Protein AF-A0AA36EZM7-F1 (afdb_monomer_lite)

InterPro domains:
  IPR007588 Zinc finger, FLYWCH-type [PF04500] (4-69)

Structure (mmCIF, N/CA/C/O backbone):
data_AF-A0AA36EZM7-F1
#
_entry.id   AF-A0AA36EZM7-F1
#
loop_
_atom_site.group_PDB
_atom_site.id
_atom_site.type_symbol
_atom_site.label_atom_id
_atom_site.label_alt_id
_atom_site.label_comp_id
_atom_site.label_asym_id
_atom_site.label_entity_id
_atom_site.label_seq_id
_atom_site.pdbx_PDB_ins_code
_atom_site.Cartn_x
_atom_site.Cartn_y
_atom_site.Cartn_z
_atom_site.occupancy
_atom_site.B_iso_or_equiv
_atom_site.auth_seq_id
_atom_site.auth_comp_id
_atom_site.auth_asym_id
_atom_site.auth_atom_id
_atom_site.pdbx_PDB_model_num
ATOM 1 N N . MET A 1 1 ? -1.690 9.062 -11.055 1.00 81.94 1 MET A N 1
ATOM 2 C CA . MET A 1 1 ? -0.283 8.974 -10.604 1.00 81.94 1 MET A CA 1
ATOM 3 C C . MET A 1 1 ? -0.127 7.995 -9.455 1.00 81.94 1 MET A C 1
ATOM 5 O O . MET A 1 1 ? -1.006 7.923 -8.596 1.00 81.94 1 MET A O 1
ATOM 9 N N . ALA A 1 2 ? 0.979 7.243 -9.455 1.00 89.56 2 ALA A N 1
ATOM 10 C CA . ALA A 1 2 ? 1.347 6.345 -8.363 1.00 89.56 2 ALA A CA 1
ATOM 11 C C . ALA A 1 2 ? 1.712 7.136 -7.095 1.00 89.56 2 ALA A C 1
ATOM 13 O O . ALA A 1 2 ? 2.171 8.276 -7.170 1.00 89.56 2 ALA A O 1
ATOM 14 N N . THR A 1 3 ? 1.520 6.537 -5.921 1.00 92.56 3 THR A N 1
ATOM 15 C CA . THR A 1 3 ? 1.779 7.179 -4.626 1.00 92.56 3 THR A CA 1
ATOM 16 C C . THR A 1 3 ? 2.392 6.207 -3.627 1.00 92.56 3 THR A C 1
ATOM 18 O O . THR A 1 3 ? 2.174 4.995 -3.681 1.00 92.56 3 THR A O 1
ATOM 21 N N . PHE A 1 4 ? 3.177 6.733 -2.685 1.00 91.25 4 PHE A N 1
ATOM 22 C CA . PHE A 1 4 ? 3.602 5.946 -1.534 1.00 91.25 4 PHE A CA 1
ATOM 23 C C . PHE A 1 4 ? 2.505 5.929 -0.479 1.00 91.25 4 PHE A C 1
ATOM 25 O O . PHE A 1 4 ? 1.933 6.962 -0.140 1.00 91.25 4 PHE A O 1
ATOM 32 N N . ILE A 1 5 ? 2.250 4.745 0.068 1.00 88.38 5 ILE A N 1
ATOM 33 C CA . ILE A 1 5 ? 1.395 4.559 1.240 1.00 88.38 5 ILE A CA 1
ATOM 34 C C . ILE A 1 5 ? 2.169 3.774 2.297 1.00 88.38 5 ILE A C 1
ATOM 36 O O . ILE A 1 5 ? 3.191 3.140 2.017 1.00 88.38 5 ILE A O 1
ATOM 40 N N . THR A 1 6 ? 1.683 3.793 3.527 1.00 84.94 6 THR A N 1
ATOM 41 C CA . THR A 1 6 ? 2.219 2.982 4.619 1.00 84.94 6 THR A CA 1
ATOM 42 C C . THR A 1 6 ? 1.288 1.814 4.907 1.00 84.94 6 THR A C 1
ATOM 44 O O . THR A 1 6 ? 0.076 1.879 4.722 1.00 84.94 6 THR A O 1
ATOM 47 N N . SER A 1 7 ? 1.864 0.697 5.331 1.00 82.00 7 SER A N 1
ATOM 48 C CA . SER A 1 7 ? 1.099 -0.380 5.961 1.00 82.00 7 SER A CA 1
ATOM 49 C C . SER A 1 7 ? 0.948 -0.129 7.460 1.00 82.00 7 SER A C 1
ATOM 51 O O . SER A 1 7 ? 1.736 0.614 8.040 1.00 82.00 7 SER A O 1
ATOM 53 N N . GLU A 1 8 ? 0.055 -0.880 8.105 1.00 72.19 8 GLU A N 1
ATOM 54 C CA . GLU A 1 8 ? -0.138 -0.911 9.567 1.00 72.19 8 GLU A CA 1
ATOM 55 C C . GLU A 1 8 ? 1.157 -0.985 10.386 1.00 72.19 8 GLU A C 1
ATOM 57 O O . GLU A 1 8 ? 1.294 -0.398 11.462 1.00 72.19 8 GLU A O 1
ATOM 62 N N . LYS A 1 9 ? 2.135 -1.724 9.848 1.00 76.31 9 LYS A N 1
ATOM 63 C CA . LYS A 1 9 ? 3.455 -1.957 10.444 1.00 76.31 9 LYS A CA 1
ATOM 64 C C . LYS A 1 9 ? 4.483 -0.886 10.062 1.00 76.31 9 LYS A C 1
ATOM 66 O O . LYS A 1 9 ? 5.677 -1.158 10.117 1.00 76.31 9 LYS A O 1
ATOM 71 N N . ASN A 1 10 ? 4.042 0.280 9.593 1.00 78.94 10 ASN A N 1
ATOM 72 C CA . ASN A 1 10 ? 4.877 1.382 9.104 1.00 78.94 10 ASN A CA 1
ATOM 73 C C . ASN A 1 10 ? 5.818 1.016 7.938 1.00 78.94 10 ASN A C 1
ATOM 75 O O . ASN A 1 10 ? 6.749 1.756 7.632 1.00 78.94 10 ASN A O 1
ATOM 79 N N . LYS A 1 11 ? 5.590 -0.107 7.240 1.00 86.38 11 LYS A N 1
ATOM 80 C CA . LYS A 1 11 ? 6.370 -0.426 6.034 1.00 86.38 11 LYS A CA 1
ATOM 81 C C . LYS A 1 11 ? 5.864 0.399 4.857 1.00 86.38 11 LYS A C 1
ATOM 83 O O . LYS A 1 11 ? 4.653 0.411 4.625 1.00 86.38 11 LYS A O 1
ATOM 88 N N . ARG A 1 12 ? 6.785 1.007 4.102 1.00 89.69 12 ARG A N 1
ATOM 89 C CA . ARG A 1 12 ? 6.496 1.710 2.843 1.00 89.69 12 ARG A CA 1
ATOM 90 C C . ARG A 1 12 ? 5.969 0.738 1.786 1.00 89.69 12 ARG A C 1
ATOM 92 O O . ARG A 1 12 ? 6.527 -0.344 1.594 1.00 89.69 12 ARG A O 1
ATOM 99 N N . LYS A 1 13 ? 4.920 1.155 1.091 1.00 92.06 13 LYS A N 1
ATOM 100 C CA . LYS A 1 13 ? 4.254 0.454 -0.008 1.00 92.06 13 LYS A CA 1
ATOM 101 C C . LYS A 1 13 ? 4.093 1.410 -1.184 1.00 92.06 13 LYS A C 1
ATOM 103 O O . LYS A 1 13 ? 4.106 2.627 -0.996 1.00 92.06 13 LYS A O 1
ATOM 108 N N . LEU A 1 14 ? 3.921 0.852 -2.373 1.00 93.00 14 LEU A N 1
ATOM 109 C CA . LEU A 1 14 ? 3.586 1.606 -3.576 1.00 93.00 14 LEU A CA 1
ATOM 110 C C . LEU A 1 14 ? 2.131 1.316 -3.947 1.00 93.00 14 LEU A C 1
ATOM 112 O O . LEU A 1 14 ? 1.727 0.157 -3.955 1.00 93.00 14 LEU A O 1
ATOM 116 N N . CYS A 1 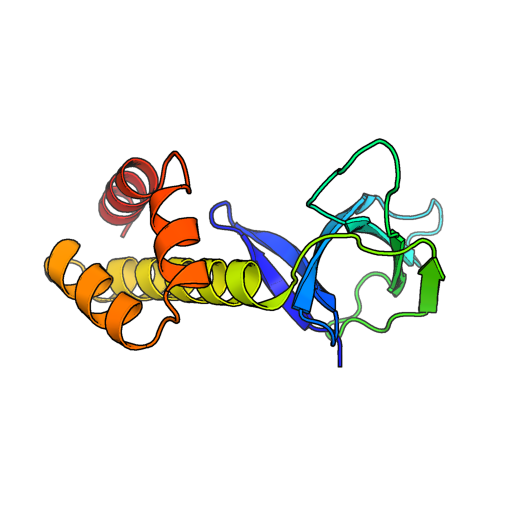15 ? 1.361 2.357 -4.233 1.00 91.56 15 CYS A N 1
ATOM 117 C CA . CYS A 1 15 ? 0.027 2.279 -4.811 1.00 91.56 15 CYS A CA 1
ATOM 118 C C . CYS A 1 15 ? 0.105 2.807 -6.242 1.00 91.56 15 CYS A C 1
ATOM 120 O O . CYS A 1 15 ? 0.593 3.919 -6.442 1.00 91.56 15 CYS A O 1
ATOM 122 N N . ASP A 1 16 ? -0.352 2.040 -7.226 1.00 90.12 16 ASP A N 1
ATOM 123 C CA . ASP A 1 16 ? -0.451 2.535 -8.602 1.00 90.12 16 ASP A CA 1
ATOM 124 C C . ASP A 1 16 ? -1.733 3.366 -8.820 1.00 90.12 16 ASP A C 1
ATOM 126 O O . ASP A 1 16 ? -2.490 3.662 -7.885 1.00 90.12 16 ASP A O 1
ATOM 130 N N . GLU A 1 17 ? -1.950 3.795 -10.062 1.00 85.56 17 GLU A N 1
ATOM 131 C CA . GLU A 1 17 ? -3.114 4.599 -10.448 1.00 85.56 17 GLU A CA 1
ATOM 132 C C . GLU A 1 17 ? -4.420 3.810 -10.343 1.00 85.56 17 GLU A C 1
ATOM 134 O O . GLU A 1 17 ? -5.428 4.349 -9.879 1.00 85.56 17 GLU A O 1
ATOM 139 N N . GLU A 1 18 ? -4.356 2.523 -10.682 1.00 84.88 18 GLU A N 1
ATOM 140 C CA . GLU A 1 18 ? -5.461 1.568 -10.637 1.00 84.88 18 GLU A CA 1
ATOM 141 C C . GLU A 1 18 ? -5.799 1.104 -9.216 1.00 84.88 18 GLU A C 1
ATOM 143 O O . GLU A 1 18 ? -6.766 0.377 -9.038 1.00 84.88 18 GLU A O 1
ATOM 148 N N . LYS A 1 19 ? -5.073 1.574 -8.192 1.00 86.62 19 LYS A N 1
ATOM 149 C CA . LYS A 1 19 ? -5.232 1.218 -6.768 1.00 86.62 19 LYS A CA 1
ATOM 150 C C . LYS A 1 19 ? -4.717 -0.174 -6.402 1.00 86.62 19 LYS A C 1
ATOM 152 O O . LYS A 1 19 ? -5.136 -0.740 -5.398 1.00 86.62 19 LYS A O 1
ATOM 157 N N . HIS A 1 20 ? -3.775 -0.740 -7.142 1.00 87.94 20 HIS A N 1
ATOM 158 C CA . HIS A 1 20 ? -3.082 -1.946 -6.708 1.00 87.94 20 HIS A CA 1
ATOM 159 C C . HIS A 1 20 ? -1.934 -1.598 -5.765 1.00 87.94 20 HIS A C 1
ATOM 161 O O . HIS A 1 20 ? -1.217 -0.611 -5.951 1.00 87.94 20 HIS A O 1
ATOM 167 N N . ILE A 1 21 ? -1.748 -2.434 -4.742 1.00 89.75 21 ILE A N 1
ATOM 168 C CA . ILE A 1 21 ? -0.703 -2.245 -3.738 1.00 89.75 21 ILE A CA 1
ATOM 169 C C . ILE A 1 21 ? 0.453 -3.199 -4.002 1.00 89.75 21 ILE A C 1
ATOM 171 O O . ILE A 1 21 ? 0.270 -4.405 -4.176 1.00 89.75 21 ILE A O 1
ATOM 175 N N . TYR A 1 22 ? 1.662 -2.653 -3.944 1.00 91.50 22 TYR A N 1
ATOM 176 C CA . TYR A 1 22 ? 2.896 -3.389 -4.120 1.00 91.50 22 TYR A CA 1
ATOM 177 C C . TYR A 1 22 ? 3.770 -3.340 -2.863 1.00 91.50 22 TYR A C 1
ATOM 179 O O . TYR A 1 22 ? 3.862 -2.319 -2.169 1.00 91.50 22 TYR A O 1
ATOM 187 N N . GLU A 1 23 ? 4.464 -4.445 -2.590 1.00 92.12 23 GLU A N 1
ATOM 188 C CA . GLU A 1 23 ? 5.525 -4.513 -1.584 1.00 92.12 23 GLU A CA 1
ATOM 189 C C . GLU A 1 23 ? 6.908 -4.324 -2.211 1.00 92.12 23 GLU A C 1
ATOM 191 O O . GLU A 1 23 ? 7.134 -4.637 -3.382 1.00 92.12 23 GLU A O 1
ATOM 196 N N . ASN A 1 24 ? 7.838 -3.798 -1.415 1.00 93.44 24 ASN A N 1
ATOM 197 C CA . ASN A 1 24 ? 9.228 -3.626 -1.814 1.00 93.44 24 ASN A CA 1
ATOM 198 C C . ASN A 1 24 ? 9.913 -4.999 -1.930 1.00 93.44 24 ASN A C 1
ATOM 200 O O . ASN A 1 24 ? 9.958 -5.756 -0.963 1.00 93.44 24 ASN A O 1
ATOM 204 N N . ASN A 1 25 ? 10.473 -5.273 -3.105 1.00 93.25 25 ASN A N 1
ATOM 205 C CA . ASN A 1 25 ? 11.177 -6.500 -3.470 1.00 93.25 25 ASN A CA 1
ATOM 206 C C . ASN A 1 25 ? 12.690 -6.263 -3.677 1.00 93.25 25 ASN A C 1
ATOM 208 O O . ASN A 1 25 ? 13.357 -7.007 -4.394 1.00 93.25 25 ASN A O 1
ATOM 212 N N . GLY A 1 26 ? 13.233 -5.206 -3.077 1.00 94.06 26 GLY A N 1
ATOM 213 C CA . GLY A 1 26 ? 14.656 -4.890 -3.061 1.00 94.06 26 GLY A CA 1
ATOM 214 C C . GLY A 1 26 ? 15.048 -3.709 -3.944 1.00 94.06 26 GLY A C 1
ATOM 215 O O . GLY A 1 26 ? 14.228 -3.051 -4.586 1.00 94.06 26 GLY A O 1
ATOM 216 N N . VAL A 1 27 ? 16.348 -3.443 -3.960 1.00 95.56 27 VAL A N 1
ATOM 217 C CA . VAL A 1 27 ? 16.990 -2.379 -4.741 1.00 95.56 27 VAL A CA 1
ATOM 218 C C . VAL A 1 27 ? 17.975 -3.033 -5.704 1.00 95.56 27 VAL A C 1
ATOM 220 O O . VAL A 1 27 ? 18.521 -4.090 -5.391 1.00 95.56 27 VAL A O 1
ATOM 223 N N . ASN A 1 28 ? 18.207 -2.443 -6.875 1.00 95.56 28 ASN A N 1
ATOM 224 C CA . ASN A 1 28 ? 19.267 -2.936 -7.757 1.00 95.56 28 ASN A CA 1
ATOM 225 C C . ASN A 1 28 ? 20.655 -2.690 -7.151 1.00 95.56 28 ASN A C 1
AT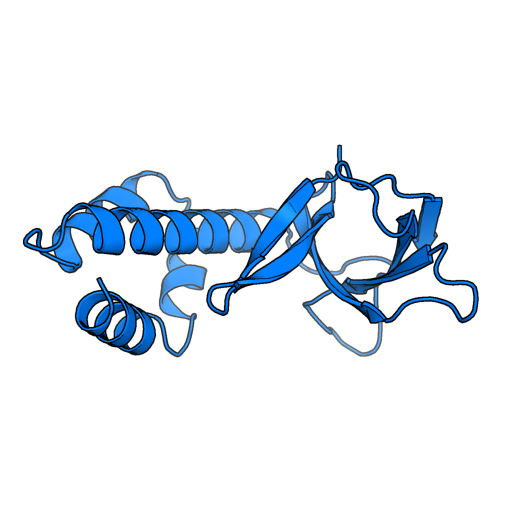OM 227 O O . ASN A 1 28 ? 20.828 -1.826 -6.290 1.00 95.56 28 ASN A O 1
ATOM 231 N N . SER A 1 29 ? 21.661 -3.406 -7.658 1.00 95.19 29 SER A N 1
ATOM 232 C CA . SER A 1 29 ? 23.045 -3.317 -7.175 1.00 95.19 29 SER A CA 1
ATOM 233 C C . SER A 1 29 ? 23.601 -1.890 -7.213 1.00 95.19 29 SER A C 1
ATOM 235 O O . SER A 1 29 ? 24.321 -1.488 -6.308 1.00 95.19 29 SER A O 1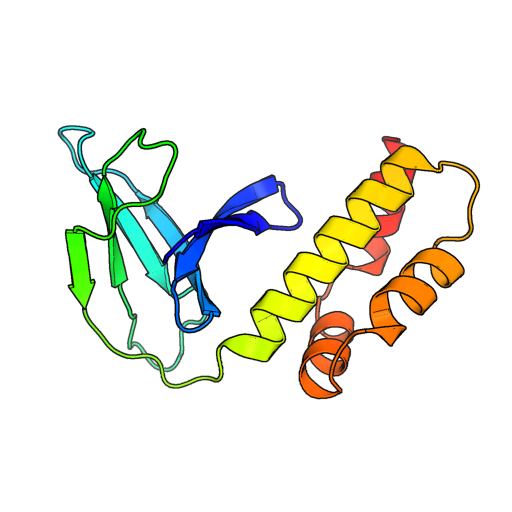
ATOM 237 N N . SER A 1 30 ? 23.217 -1.095 -8.217 1.00 94.62 30 SER A N 1
ATOM 238 C CA . SER A 1 30 ? 23.650 0.300 -8.357 1.00 94.62 30 SER A CA 1
ATOM 239 C C . SER A 1 30 ? 22.832 1.303 -7.533 1.00 94.62 30 SER A C 1
ATOM 241 O O . SER A 1 30 ? 23.067 2.498 -7.654 1.00 94.62 30 SER A O 1
ATOM 243 N N . LYS A 1 31 ? 21.850 0.859 -6.734 1.00 93.38 31 LYS A N 1
ATOM 244 C CA . LYS A 1 31 ? 20.971 1.715 -5.912 1.00 93.38 31 LYS A CA 1
ATOM 245 C C . LYS A 1 31 ? 20.279 2.847 -6.682 1.00 93.38 31 LYS A C 1
ATOM 247 O O . LYS A 1 31 ? 20.074 3.932 -6.158 1.00 93.38 31 LYS A O 1
ATOM 252 N N . THR A 1 32 ? 19.889 2.594 -7.926 1.00 95.06 32 THR A N 1
ATOM 253 C CA . THR A 1 32 ? 19.153 3.553 -8.768 1.00 95.06 32 THR A CA 1
ATOM 254 C C . THR A 1 32 ? 17.693 3.170 -8.974 1.00 95.06 32 THR A C 1
ATOM 256 O O . THR A 1 32 ? 16.879 4.016 -9.334 1.00 95.06 32 THR A O 1
ATOM 259 N N . LYS A 1 33 ? 17.331 1.904 -8.737 1.00 95.75 33 LYS A N 1
ATOM 260 C CA . LYS A 1 33 ? 15.993 1.364 -8.991 1.00 95.75 33 LYS A CA 1
ATOM 261 C C . LYS A 1 33 ? 15.490 0.597 -7.779 1.00 95.75 33 LYS A C 1
ATOM 263 O O . LYS A 1 33 ? 16.206 -0.250 -7.244 1.00 95.75 33 LYS A O 1
ATOM 268 N N . LEU A 1 34 ? 14.245 0.849 -7.391 1.00 96.31 34 LEU A N 1
ATOM 269 C CA . LEU A 1 34 ? 13.515 0.025 -6.434 1.00 96.31 34 LEU A CA 1
ATOM 270 C C . LEU A 1 34 ? 12.607 -0.951 -7.184 1.00 96.31 34 LEU A C 1
ATOM 272 O O . LEU A 1 34 ? 11.933 -0.565 -8.140 1.00 96.31 34 LEU A O 1
ATOM 276 N N . TYR A 1 35 ? 12.577 -2.202 -6.743 1.00 95.62 35 TYR A N 1
ATOM 277 C CA . TYR A 1 35 ? 11.707 -3.231 -7.294 1.00 95.62 35 TYR A CA 1
ATOM 278 C C . TYR A 1 35 ? 10.495 -3.418 -6.405 1.00 95.62 35 TYR A C 1
ATOM 280 O O . TYR A 1 35 ? 10.598 -3.441 -5.181 1.00 95.62 35 TYR A O 1
ATOM 288 N N . TRP A 1 36 ? 9.356 -3.624 -7.044 1.00 94.81 36 TRP A N 1
ATOM 289 C CA . TRP A 1 36 ? 8.085 -3.825 -6.383 1.00 94.81 36 TRP A CA 1
ATOM 290 C C . TRP A 1 36 ? 7.379 -5.035 -6.979 1.00 94.81 36 TRP A C 1
ATOM 292 O O . TRP A 1 36 ? 7.464 -5.287 -8.184 1.00 94.81 36 TRP A O 1
ATOM 302 N N . HIS A 1 37 ? 6.662 -5.776 -6.146 1.00 92.06 37 HIS A N 1
ATOM 303 C CA . HIS A 1 37 ? 5.763 -6.840 -6.589 1.00 92.06 37 HIS A CA 1
ATOM 304 C C . HIS A 1 37 ? 4.375 -6.646 -5.987 1.00 92.06 37 HIS A C 1
ATOM 306 O O . HIS A 1 37 ? 4.256 -6.077 -4.905 1.00 92.06 37 HIS A O 1
ATOM 312 N N . CYS A 1 38 ? 3.328 -7.063 -6.696 1.00 90.06 38 CYS A N 1
ATOM 313 C CA . CYS A 1 38 ? 1.976 -6.981 -6.156 1.00 90.06 38 CYS A CA 1
ATOM 314 C C . CYS A 1 38 ? 1.914 -7.728 -4.817 1.00 90.06 38 CYS A C 1
ATOM 316 O O . CYS A 1 38 ? 2.412 -8.850 -4.702 1.00 90.06 38 CYS A O 1
ATOM 318 N N . GLU A 1 39 ? 1.326 -7.088 -3.809 1.00 85.69 39 GLU A N 1
ATOM 319 C CA . GLU A 1 39 ? 1.171 -7.651 -2.465 1.00 85.69 39 GLU A CA 1
ATOM 320 C C . GLU A 1 39 ? 0.247 -8.870 -2.464 1.00 85.69 39 GLU A C 1
ATOM 322 O O . GLU A 1 39 ? 0.418 -9.796 -1.670 1.00 85.69 39 GLU A O 1
ATOM 327 N N . ARG A 1 40 ? -0.712 -8.901 -3.391 1.00 78.81 40 ARG A N 1
ATOM 328 C CA . ARG A 1 40 ? -1.569 -10.058 -3.604 1.00 78.81 40 ARG A CA 1
ATOM 329 C C . ARG A 1 40 ? -0.921 -11.003 -4.604 1.00 78.81 40 ARG A C 1
ATOM 331 O O . ARG A 1 40 ? -0.866 -10.765 -5.807 1.00 78.81 40 ARG A O 1
ATOM 338 N N . PHE A 1 41 ? -0.442 -12.122 -4.077 1.00 66.81 41 PHE A N 1
ATOM 339 C CA . PHE A 1 41 ? 0.001 -13.247 -4.880 1.00 66.81 41 PHE A CA 1
ATOM 340 C C . PHE A 1 41 ? -1.194 -14.141 -5.210 1.00 66.81 41 PHE A C 1
ATOM 342 O O . PHE A 1 41 ? -1.717 -14.820 -4.329 1.00 66.81 41 PHE A O 1
ATOM 349 N N . TYR A 1 42 ? -1.600 -14.185 -6.478 1.00 60.19 42 TYR A N 1
ATOM 350 C CA . TYR A 1 42 ? -2.599 -15.146 -6.936 1.00 60.19 42 TYR A CA 1
ATOM 351 C C . TYR A 1 42 ? -2.018 -16.029 -8.042 1.00 60.19 42 TYR A C 1
ATOM 353 O O . TYR A 1 42 ? -1.634 -15.553 -9.111 1.00 60.19 42 TYR A O 1
ATOM 361 N N . LYS A 1 43 ? -1.944 -17.339 -7.773 1.00 59.88 43 LYS A N 1
ATOM 362 C CA . LYS A 1 43 ? -1.572 -18.392 -8.740 1.00 59.88 43 LYS A CA 1
ATOM 363 C C . LYS A 1 43 ? -0.281 -18.120 -9.537 1.00 59.88 43 LYS A C 1
ATOM 365 O O . LYS A 1 43 ? -0.246 -18.297 -10.751 1.00 59.88 43 LYS A O 1
ATOM 370 N N . GLY A 1 44 ? 0.794 -17.671 -8.884 1.00 63.28 44 GLY A N 1
ATOM 371 C CA . GLY A 1 44 ? 2.111 -17.571 -9.537 1.00 63.28 44 GLY A CA 1
ATOM 372 C C . GLY A 1 44 ? 2.335 -16.338 -10.414 1.00 63.28 44 GLY A C 1
ATOM 373 O O . GLY A 1 44 ? 3.480 -16.055 -10.765 1.00 63.28 44 GLY A O 1
ATOM 374 N N . ARG A 1 45 ? 1.294 -15.562 -10.732 1.00 65.94 45 ARG A N 1
ATOM 375 C CA . ARG A 1 45 ? 1.422 -14.351 -11.551 1.00 65.94 45 ARG A CA 1
ATOM 376 C C . ARG A 1 45 ? 1.641 -13.148 -10.641 1.00 65.94 45 ARG A C 1
ATOM 378 O O . ARG A 1 45 ? 0.869 -12.898 -9.723 1.00 65.94 45 ARG A O 1
ATOM 385 N N . ARG A 1 46 ? 2.750 -12.437 -10.858 1.00 74.50 46 ARG A N 1
ATOM 386 C CA . ARG A 1 46 ? 3.127 -11.250 -10.083 1.00 74.50 46 ARG A CA 1
ATOM 387 C C . ARG A 1 46 ? 3.209 -10.077 -11.035 1.00 74.50 46 ARG A C 1
ATOM 389 O O . ARG A 1 46 ? 4.157 -10.022 -11.818 1.00 74.50 46 ARG A O 1
ATOM 396 N N . ALA A 1 47 ? 2.267 -9.145 -10.937 1.00 89.12 47 ALA A N 1
ATOM 397 C CA . ALA A 1 47 ? 2.514 -7.813 -11.456 1.00 89.12 47 ALA A CA 1
ATOM 398 C C . ALA A 1 47 ? 3.731 -7.232 -10.719 1.00 89.12 47 ALA A C 1
ATOM 400 O O . ALA A 1 47 ? 3.860 -7.370 -9.496 1.00 89.12 47 ALA A O 1
ATOM 401 N N . ARG A 1 48 ? 4.667 -6.648 -11.461 1.00 92.81 48 ARG A N 1
ATOM 402 C CA . ARG A 1 48 ? 5.894 -6.060 -10.922 1.00 92.81 48 ARG A CA 1
ATOM 403 C C . ARG A 1 48 ? 6.073 -4.673 -11.489 1.00 92.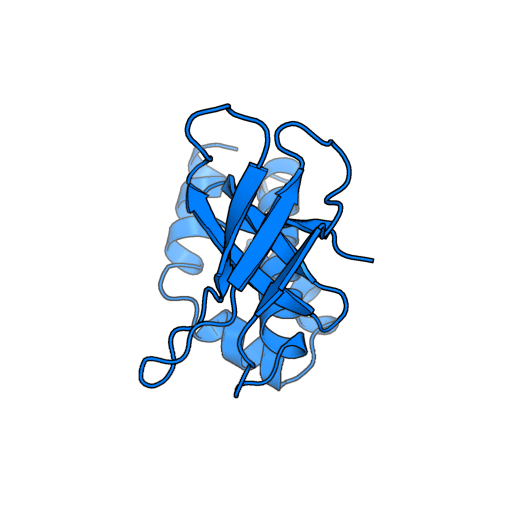81 48 ARG A C 1
ATOM 405 O O . ARG A 1 48 ? 5.877 -4.456 -12.679 1.00 92.81 48 ARG A O 1
ATOM 412 N N . ILE A 1 49 ? 6.530 -3.775 -10.634 1.00 94.69 49 ILE A N 1
ATOM 413 C CA . ILE A 1 49 ? 6.840 -2.400 -10.996 1.00 94.69 49 ILE A CA 1
ATOM 414 C C . ILE A 1 49 ? 8.281 -2.097 -10.596 1.00 94.69 49 ILE A C 1
ATOM 416 O O . ILE A 1 49 ? 8.823 -2.684 -9.655 1.00 94.69 49 ILE A O 1
ATOM 420 N N . ARG A 1 50 ? 8.922 -1.182 -11.320 1.00 95.81 50 ARG A N 1
ATOM 421 C CA . ARG A 1 50 ? 10.183 -0.566 -10.908 1.00 95.81 50 ARG A CA 1
ATOM 422 C C . ARG A 1 50 ? 9.992 0.935 -10.810 1.00 95.81 50 ARG A C 1
ATOM 424 O O . ARG A 1 50 ? 9.373 1.530 -11.689 1.00 95.81 50 ARG A O 1
ATOM 431 N N . THR A 1 51 ? 10.562 1.526 -9.770 1.00 96.50 51 THR A N 1
ATOM 432 C CA . THR A 1 51 ? 10.609 2.981 -9.606 1.00 96.50 51 THR A CA 1
ATOM 433 C C . THR A 1 51 ? 12.038 3.464 -9.435 1.00 96.50 51 THR A C 1
ATOM 435 O O . THR A 1 51 ? 12.935 2.670 -9.140 1.00 96.50 51 THR A O 1
ATOM 438 N N . ILE A 1 52 ? 12.247 4.770 -9.569 1.00 95.12 52 ILE A N 1
ATOM 439 C CA . ILE A 1 52 ? 13.519 5.408 -9.214 1.00 95.12 52 ILE A CA 1
ATOM 440 C C . ILE A 1 52 ? 13.761 5.277 -7.700 1.00 95.12 52 ILE A C 1
ATOM 442 O O . ILE A 1 52 ? 12.843 5.427 -6.886 1.00 95.12 52 ILE A O 1
ATOM 446 N N . PHE A 1 53 ? 14.991 4.929 -7.314 1.00 90.88 53 PHE A N 1
ATOM 447 C CA . PHE A 1 53 ? 15.408 4.861 -5.911 1.00 90.88 53 PHE A CA 1
ATOM 448 C C . PHE A 1 53 ? 15.544 6.266 -5.310 1.00 90.88 53 PHE A C 1
ATOM 450 O O . PHE A 1 53 ? 15.959 7.190 -5.995 1.00 90.88 53 PHE A O 1
ATOM 457 N N . ASN A 1 54 ? 15.211 6.426 -4.025 1.00 86.50 54 ASN A N 1
ATOM 458 C CA . ASN A 1 54 ? 15.258 7.705 -3.298 1.00 86.50 54 ASN A CA 1
ATOM 459 C C . ASN A 1 54 ? 14.438 8.868 -3.888 1.00 86.50 54 ASN A C 1
ATOM 461 O O . ASN A 1 54 ? 14.574 9.994 -3.419 1.00 86.50 54 ASN A O 1
ATOM 465 N N . SER A 1 55 ? 13.536 8.614 -4.837 1.00 88.62 55 SER A N 1
ATOM 466 C CA . SER A 1 55 ? 12.567 9.630 -5.247 1.00 88.62 55 SER A CA 1
ATOM 467 C C . SER A 1 55 ? 11.499 9.828 -4.166 1.00 88.62 55 SER A C 1
ATOM 469 O O . SER A 1 55 ? 10.992 8.850 -3.606 1.00 88.62 55 SER A O 1
ATOM 471 N N . SER A 1 56 ? 11.145 11.083 -3.880 1.00 87.75 56 SER A N 1
ATOM 472 C CA . SER A 1 56 ? 10.035 11.441 -2.984 1.00 87.75 56 SER A CA 1
ATOM 473 C C . SER A 1 56 ? 8.676 11.126 -3.613 1.00 87.75 56 SER A C 1
ATOM 475 O O . SER A 1 56 ? 7.755 10.695 -2.919 1.00 87.75 56 SER A O 1
ATOM 477 N N . ILE A 1 57 ? 8.577 11.272 -4.935 1.00 89.94 57 ILE A N 1
ATOM 478 C CA . ILE A 1 57 ? 7.404 10.930 -5.737 1.00 89.94 57 ILE A CA 1
ATOM 479 C C . ILE A 1 57 ? 7.732 9.662 -6.531 1.00 89.94 57 ILE A C 1
ATOM 481 O O . ILE A 1 57 ? 8.737 9.634 -7.246 1.00 89.94 57 ILE A O 1
ATOM 485 N N . PRO A 1 58 ? 6.942 8.584 -6.420 1.00 92.12 58 PRO A N 1
ATOM 486 C CA . PRO A 1 58 ? 7.240 7.365 -7.152 1.00 92.12 58 PRO A CA 1
ATO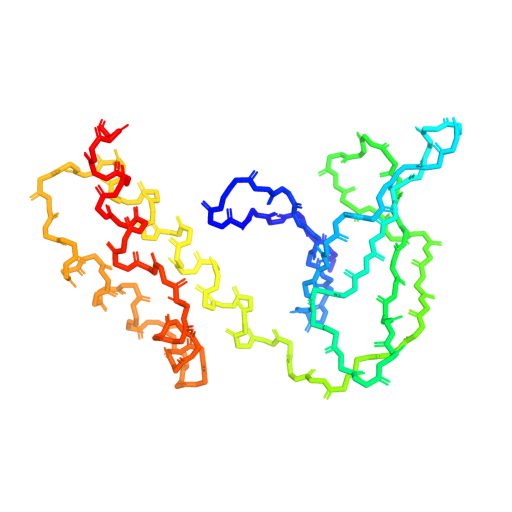M 487 C C . PRO A 1 58 ? 7.033 7.571 -8.653 1.00 92.12 58 PRO A C 1
ATOM 489 O O . PRO A 1 58 ? 5.906 7.659 -9.133 1.00 92.12 58 PRO A O 1
ATOM 492 N N . GLU A 1 59 ? 8.133 7.573 -9.396 1.00 93.88 59 GLU A N 1
ATOM 493 C CA . GLU A 1 59 ? 8.112 7.526 -10.853 1.00 93.88 59 GLU A CA 1
ATOM 494 C C . GLU A 1 59 ? 8.218 6.073 -11.317 1.00 93.88 59 GLU A C 1
ATOM 496 O O . GLU A 1 59 ? 9.199 5.386 -11.015 1.00 93.88 59 GLU A O 1
ATOM 501 N N . VAL A 1 60 ? 7.190 5.588 -12.017 1.00 93.00 60 VAL A N 1
ATOM 502 C CA . VAL A 1 60 ? 7.142 4.225 -12.556 1.00 93.00 60 VAL A CA 1
ATOM 503 C C . VAL A 1 60 ? 7.905 4.180 -13.875 1.00 93.00 60 VAL A C 1
ATOM 505 O O . VAL A 1 60 ? 7.439 4.683 -14.887 1.00 93.00 60 VAL A O 1
ATOM 508 N N . ILE A 1 61 ? 9.067 3.525 -13.865 1.00 95.31 61 ILE A N 1
ATOM 509 C CA . ILE A 1 61 ? 9.947 3.405 -15.043 1.00 95.31 61 ILE A CA 1
ATOM 510 C C . ILE A 1 61 ? 9.779 2.072 -15.780 1.00 95.31 61 ILE A C 1
ATOM 512 O O . ILE A 1 61 ? 10.355 1.858 -16.843 1.00 95.31 61 ILE A O 1
ATOM 516 N N . PHE A 1 62 ? 9.070 1.118 -15.174 1.00 94.38 62 PHE A N 1
ATOM 517 C CA . PHE A 1 62 ? 8.807 -0.191 -15.762 1.00 94.38 62 PHE A CA 1
ATOM 518 C C . PHE A 1 62 ? 7.630 -0.861 -15.058 1.00 94.38 62 PHE A C 1
ATOM 520 O O . PHE A 1 62 ? 7.577 -0.867 -13.826 1.00 94.38 62 PHE A O 1
ATOM 527 N N . SER A 1 63 ? 6.760 -1.502 -15.833 1.00 92.69 63 SER A N 1
ATOM 528 C CA . SER A 1 63 ? 5.674 -2.352 -15.343 1.00 92.69 63 SER A CA 1
ATOM 529 C C . SER A 1 63 ? 5.622 -3.647 -16.155 1.00 92.69 63 SER A C 1
ATOM 531 O O . SER A 1 63 ? 5.914 -3.653 -17.349 1.00 92.69 63 SER A O 1
ATOM 533 N N . THR A 1 64 ? 5.306 -4.765 -15.508 1.00 91.62 64 THR A N 1
ATOM 534 C CA . THR A 1 64 ? 5.134 -6.068 -16.165 1.00 91.62 64 THR A CA 1
ATOM 535 C C . THR A 1 64 ? 4.162 -6.950 -15.389 1.00 91.62 64 THR A C 1
ATOM 537 O O . THR A 1 64 ? 4.014 -6.796 -14.177 1.00 91.62 64 THR A O 1
ATOM 540 N N . GLY A 1 65 ? 3.551 -7.922 -16.068 1.00 86.81 65 GLY A N 1
ATOM 541 C CA . GLY A 1 65 ? 2.491 -8.762 -15.515 1.00 86.81 65 GLY A CA 1
ATOM 542 C C . GLY A 1 65 ? 1.141 -8.043 -15.475 1.00 86.81 65 GLY A C 1
ATOM 543 O O . GLY A 1 65 ? 1.019 -6.905 -15.911 1.00 86.81 65 GLY A O 1
ATOM 544 N N . TYR A 1 66 ? 0.126 -8.733 -14.967 1.00 83.38 66 TYR A N 1
ATOM 545 C CA . TYR A 1 66 ? -1.242 -8.226 -14.840 1.00 83.38 66 TYR A CA 1
ATOM 546 C C . TYR A 1 66 ? -1.840 -8.673 -13.512 1.00 83.38 66 TYR A C 1
ATOM 548 O O . TYR A 1 66 ? -1.438 -9.695 -12.942 1.00 83.38 66 TYR A O 1
ATOM 556 N N . HIS A 1 67 ? -2.805 -7.892 -13.041 1.00 82.56 67 HIS A N 1
ATOM 557 C CA . HIS A 1 67 ? -3.593 -8.194 -11.857 1.00 82.56 67 HIS A CA 1
ATOM 558 C C . HIS A 1 67 ? -4.815 -9.025 -12.236 1.00 82.56 67 HIS A C 1
ATOM 560 O O . HIS A 1 67 ? -5.334 -8.941 -13.344 1.00 82.56 67 HIS A O 1
ATOM 566 N N . ASN A 1 68 ? -5.263 -9.862 -11.311 1.00 77.25 68 ASN A N 1
ATOM 567 C CA . ASN A 1 68 ? -6.466 -10.687 -11.449 1.00 77.25 68 ASN A CA 1
ATOM 568 C C . ASN A 1 68 ? -7.354 -10.584 -10.203 1.00 77.25 68 ASN A C 1
ATOM 570 O O . ASN A 1 68 ? -8.080 -11.516 -9.864 1.00 77.25 68 ASN A O 1
ATOM 574 N N . HIS A 1 69 ? -7.250 -9.461 -9.499 1.00 75.44 69 HIS A N 1
ATOM 575 C CA . HIS A 1 69 ? -8.040 -9.138 -8.324 1.00 75.44 69 HIS A CA 1
ATOM 576 C C . HIS A 1 69 ? -8.454 -7.669 -8.388 1.00 75.44 69 HIS A C 1
ATOM 578 O O . HIS A 1 69 ? -7.758 -6.859 -8.998 1.00 75.44 69 HIS A O 1
ATOM 584 N N . SER A 1 70 ? -9.560 -7.324 -7.726 1.00 73.12 70 SER A N 1
ATOM 585 C CA . SER A 1 70 ? -9.974 -5.932 -7.554 1.00 73.12 70 SER A CA 1
ATOM 586 C C . SER A 1 70 ? -8.928 -5.152 -6.746 1.00 73.12 70 SER A C 1
ATOM 588 O O . SER A 1 70 ? -8.220 -5.696 -5.884 1.00 73.12 70 SER A O 1
ATOM 590 N N . ALA A 1 71 ? -8.799 -3.871 -7.074 1.00 71.25 71 ALA A N 1
ATOM 591 C CA . ALA A 1 71 ? -7.764 -2.981 -6.563 1.00 71.25 71 ALA A CA 1
ATOM 592 C C . ALA A 1 71 ? -8.292 -2.032 -5.467 1.00 71.25 71 ALA A C 1
ATOM 594 O O . ALA A 1 71 ? -7.677 -1.849 -4.414 1.00 71.25 71 ALA A O 1
ATOM 595 N N . SER A 1 72 ? -9.482 -1.469 -5.691 1.00 67.19 72 SER A N 1
ATOM 596 C CA . SER A 1 72 ? -10.049 -0.340 -4.942 1.00 67.19 72 SER A CA 1
ATOM 597 C C . SER A 1 72 ? -10.321 -0.636 -3.466 1.00 67.19 72 SER A C 1
ATOM 599 O O . SER A 1 72 ? -9.893 0.128 -2.595 1.00 67.19 72 SER A O 1
ATOM 601 N N . ALA A 1 73 ? -10.981 -1.755 -3.168 1.00 67.25 73 ALA A N 1
ATOM 602 C CA . ALA A 1 73 ? -11.492 -2.033 -1.829 1.00 67.25 73 ALA A CA 1
ATOM 603 C C . ALA A 1 73 ? -10.369 -2.199 -0.781 1.00 67.25 73 ALA A C 1
ATOM 605 O O . ALA A 1 73 ? -10.481 -1.741 0.358 1.00 67.25 73 ALA A O 1
ATOM 606 N N . HIS A 1 74 ? -9.220 -2.758 -1.178 1.00 70.88 74 HIS A N 1
ATOM 607 C CA . HIS A 1 74 ? -8.070 -2.933 -0.285 1.00 70.88 74 HIS A CA 1
ATOM 608 C C . HIS A 1 74 ? -7.345 -1.637 0.055 1.00 70.88 74 HIS A C 1
ATOM 610 O O . HIS A 1 74 ? -6.896 -1.462 1.190 1.00 70.88 74 HIS A O 1
ATOM 616 N N . VAL A 1 75 ? -7.192 -0.741 -0.921 1.00 74.19 75 VAL A N 1
ATOM 617 C CA . VAL A 1 75 ? -6.541 0.552 -0.689 1.00 74.19 75 VAL A CA 1
ATOM 618 C C . VAL A 1 75 ? -7.377 1.400 0.249 1.00 74.19 75 VAL A C 1
ATOM 620 O O . VAL A 1 75 ? -6.821 1.986 1.179 1.00 74.19 75 VAL A O 1
ATOM 623 N N . ASN A 1 76 ? -8.692 1.431 0.032 1.00 76.38 76 ASN A N 1
ATOM 624 C CA . ASN A 1 76 ? -9.612 2.182 0.877 1.00 76.38 76 ASN A CA 1
ATOM 625 C C . ASN A 1 76 ? -9.584 1.648 2.312 1.00 76.38 76 ASN A C 1
ATOM 627 O O . ASN A 1 76 ? -9.289 2.418 3.223 1.00 76.38 76 ASN A O 1
ATOM 631 N N . ALA A 1 77 ? -9.719 0.330 2.503 1.00 76.94 77 ALA A N 1
ATOM 632 C CA . ALA A 1 77 ? -9.600 -0.296 3.821 1.00 76.94 77 ALA A CA 1
ATOM 633 C C . ALA A 1 77 ? -8.291 0.092 4.535 1.00 76.94 77 ALA A C 1
ATOM 635 O O . ALA A 1 77 ? -8.294 0.485 5.698 1.00 76.94 77 ALA A O 1
ATOM 636 N N . ARG A 1 78 ? -7.152 0.054 3.833 1.00 78.25 78 ARG A N 1
ATOM 637 C CA . ARG A 1 78 ? -5.841 0.334 4.439 1.00 78.25 78 ARG A CA 1
ATOM 638 C C . ARG A 1 78 ? -5.620 1.807 4.775 1.00 78.25 78 ARG A C 1
ATOM 640 O O . ARG A 1 78 ? -5.008 2.123 5.792 1.00 78.25 78 ARG A O 1
ATOM 647 N N . LYS A 1 79 ? -6.105 2.718 3.928 1.00 79.88 79 LYS A N 1
ATOM 648 C CA . LYS A 1 79 ? -6.100 4.157 4.228 1.00 79.88 79 LYS A CA 1
ATOM 649 C C . LYS A 1 79 ? -6.931 4.449 5.472 1.00 79.88 79 LYS A C 1
ATOM 651 O O . LYS A 1 79 ? -6.460 5.174 6.344 1.00 79.88 79 LYS A O 1
ATOM 656 N N . THR A 1 80 ? -8.107 3.836 5.574 1.00 83.25 80 THR A N 1
ATOM 657 C CA . THR A 1 80 ? -8.987 3.984 6.733 1.00 83.25 80 THR A CA 1
ATOM 658 C C . THR A 1 80 ? -8.323 3.478 8.004 1.00 83.25 80 THR A C 1
ATOM 660 O O . THR A 1 80 ? -8.309 4.194 9.001 1.00 83.25 80 THR A O 1
ATOM 663 N N . VAL A 1 81 ? -7.673 2.312 7.981 1.00 82.19 81 VAL A N 1
ATOM 664 C CA . VAL A 1 81 ? -6.979 1.815 9.177 1.00 82.19 81 VAL A CA 1
ATOM 665 C C . VAL A 1 81 ? -5.790 2.702 9.575 1.00 82.19 81 VAL A C 1
ATOM 667 O O . VAL A 1 81 ? -5.627 3.000 10.759 1.00 82.19 81 VAL A O 1
ATOM 670 N N . ASN A 1 82 ? -5.006 3.211 8.620 1.00 79.94 82 ASN A N 1
ATOM 671 C CA . ASN A 1 82 ? -3.972 4.203 8.934 1.00 79.94 82 ASN A CA 1
ATOM 672 C C . ASN A 1 82 ? -4.568 5.482 9.553 1.00 79.94 82 ASN A C 1
ATOM 674 O O . ASN A 1 82 ? -3.973 6.038 10.473 1.00 79.94 82 ASN A O 1
ATOM 678 N N . SER A 1 83 ? -5.743 5.925 9.095 1.00 83.75 83 SER A N 1
ATOM 679 C CA . SER A 1 83 ? -6.465 7.056 9.691 1.00 83.75 83 SER A CA 1
ATOM 680 C C . SER A 1 83 ? -6.906 6.758 11.126 1.00 83.75 83 SER A C 1
ATOM 682 O O . SER A 1 83 ? -6.686 7.581 12.010 1.00 83.75 83 SER A O 1
ATOM 684 N N . ILE A 1 84 ? -7.457 5.563 11.384 1.00 83.94 84 ILE A N 1
ATOM 685 C CA . ILE A 1 84 ? -7.820 5.091 12.733 1.00 83.94 84 ILE A CA 1
ATOM 686 C C . ILE A 1 84 ? -6.595 5.124 13.649 1.00 83.94 84 ILE A C 1
ATOM 688 O O . ILE A 1 84 ? -6.679 5.602 14.777 1.00 83.94 84 ILE A O 1
ATOM 692 N N . LYS A 1 85 ? -5.442 4.644 13.165 1.00 81.75 85 LYS A N 1
ATOM 693 C CA . LYS A 1 85 ? -4.182 4.695 13.909 1.00 81.75 85 LYS A CA 1
ATOM 694 C C . LYS A 1 85 ? -3.801 6.130 14.259 1.00 81.75 85 LYS A C 1
ATOM 696 O O . LYS A 1 85 ? -3.563 6.408 15.427 1.00 81.75 85 LYS A O 1
ATOM 701 N N . SER A 1 86 ? -3.734 7.023 13.273 1.00 81.62 86 SER A N 1
ATOM 702 C CA . SER A 1 86 ? -3.380 8.428 13.503 1.00 81.62 86 SER A CA 1
ATOM 703 C C . SER A 1 86 ? -4.310 9.092 14.515 1.00 81.62 86 SER A C 1
ATOM 705 O O . SER A 1 86 ? -3.837 9.787 15.410 1.00 81.62 86 SER A O 1
ATOM 707 N N . GLU A 1 87 ? -5.610 8.825 14.418 1.00 82.50 87 GLU A N 1
ATOM 708 C CA . GLU A 1 87 ? -6.603 9.406 15.314 1.00 82.50 87 GLU A CA 1
ATOM 709 C C . GLU A 1 87 ? -6.505 8.849 16.738 1.00 82.50 87 GLU A C 1
ATOM 711 O O . GLU A 1 87 ? -6.563 9.614 17.699 1.00 82.50 87 GLU A O 1
ATOM 716 N N . LEU A 1 88 ? -6.263 7.543 16.895 1.00 81.94 88 LEU A N 1
ATOM 717 C CA . LEU A 1 88 ? -6.018 6.921 18.201 1.00 81.94 88 LEU A CA 1
ATOM 718 C C . LEU A 1 88 ? -4.783 7.503 18.894 1.00 81.94 88 LEU A C 1
ATOM 720 O O . LEU A 1 88 ? -4.845 7.802 20.084 1.00 81.94 88 LEU A O 1
ATOM 724 N N . MET A 1 89 ? -3.685 7.686 18.153 1.00 77.69 89 MET A N 1
ATOM 725 C CA . MET A 1 89 ? -2.452 8.274 18.695 1.00 77.69 89 MET A CA 1
ATOM 726 C C . MET A 1 89 ? -2.634 9.755 19.061 1.00 77.69 89 MET A C 1
ATOM 728 O O . MET A 1 89 ? -1.922 10.265 19.914 1.00 77.69 89 MET A O 1
ATOM 732 N N . ARG A 1 90 ? -3.576 10.456 18.416 1.00 81.94 90 ARG A N 1
ATOM 733 C CA . ARG A 1 90 ? -3.859 11.877 18.662 1.00 81.94 90 ARG A CA 1
ATOM 734 C C . ARG A 1 90 ? -4.797 12.098 19.845 1.00 81.94 90 ARG A C 1
ATOM 736 O O . ARG A 1 90 ? -4.641 13.076 20.568 1.00 81.94 90 ARG A O 1
ATOM 743 N N . THR A 1 91 ? -5.817 11.253 19.986 1.00 73.50 91 THR A N 1
ATOM 744 C CA . THR A 1 91 ? -6.957 11.533 20.869 1.00 73.50 91 THR A CA 1
ATOM 745 C C . THR A 1 91 ? -6.865 10.885 22.239 1.00 73.50 91 THR A C 1
ATOM 747 O O . THR A 1 91 ? -7.500 11.419 23.136 1.00 73.50 91 THR A O 1
ATOM 750 N N . GLY A 1 92 ? -6.078 9.814 22.431 1.00 64.06 92 GLY A N 1
ATOM 751 C CA . GLY A 1 92 ? -5.719 9.199 23.726 1.00 64.06 92 GLY A CA 1
ATOM 752 C C . GLY A 1 92 ? -6.872 8.623 24.575 1.00 64.06 92 GLY A C 1
ATOM 753 O O . GLY A 1 92 ? -6.801 7.485 25.037 1.00 64.06 92 GLY A O 1
ATOM 754 N N . THR A 1 93 ? -7.952 9.382 24.766 1.00 65.88 93 THR A N 1
ATOM 755 C CA . THR A 1 93 ? -9.085 9.142 25.667 1.00 65.88 93 THR A CA 1
ATOM 756 C C . THR A 1 93 ? -10.379 8.736 24.950 1.00 65.88 93 THR A C 1
ATOM 758 O O . THR A 1 93 ? -11.240 8.123 25.579 1.00 65.88 93 THR A O 1
ATOM 761 N N . VAL A 1 94 ? -10.524 9.006 23.646 1.00 73.50 94 VAL A N 1
ATOM 762 C CA . VAL A 1 94 ? -11.734 8.671 22.862 1.00 73.50 94 VAL A CA 1
ATOM 763 C C . VAL A 1 94 ? -11.852 7.162 22.638 1.00 73.50 94 VAL A C 1
ATOM 765 O O . VAL A 1 94 ? -10.850 6.480 22.399 1.00 73.50 94 VAL A O 1
ATOM 768 N N . SER A 1 95 ? -13.075 6.622 22.700 1.00 78.81 95 SER A N 1
ATOM 769 C CA . SER A 1 95 ? -13.354 5.193 22.517 1.00 78.81 95 SER A CA 1
ATOM 770 C C . SER A 1 95 ? -12.876 4.684 21.153 1.00 78.81 95 SER A C 1
ATOM 772 O O . SER A 1 95 ? -13.216 5.235 20.108 1.00 78.81 95 SER A O 1
ATOM 774 N N . SER A 1 96 ? -12.131 3.572 21.137 1.00 75.12 96 SER A N 1
ATOM 775 C CA . SER A 1 96 ? -11.699 2.943 19.883 1.00 75.12 96 SER A CA 1
ATOM 776 C C . SER A 1 96 ? -12.880 2.552 18.998 1.00 75.12 96 SER A C 1
ATOM 778 O O . SER A 1 96 ? -12.750 2.590 17.782 1.00 75.12 96 SER A O 1
ATOM 780 N N . LEU A 1 97 ? -14.021 2.184 19.593 1.00 75.69 97 LEU A N 1
ATOM 781 C CA . LEU A 1 97 ? -15.222 1.815 18.843 1.00 75.69 97 LEU A CA 1
ATOM 782 C C . LEU A 1 97 ? -15.826 3.017 18.114 1.00 75.69 97 LEU A C 1
ATOM 784 O O . LEU A 1 97 ? -16.238 2.873 16.970 1.00 75.69 97 LEU A O 1
ATOM 788 N N . GLU A 1 98 ? -15.817 4.200 18.729 1.00 79.12 98 GLU A N 1
ATOM 789 C CA . GLU A 1 98 ? -16.310 5.432 18.101 1.00 79.12 98 GLU A CA 1
ATOM 790 C C . GLU A 1 98 ? -15.413 5.862 16.936 1.00 79.12 98 GLU A C 1
ATOM 792 O O . GLU A 1 98 ? -15.911 6.214 15.865 1.00 79.12 98 GLU A O 1
ATOM 797 N N . ILE A 1 99 ? -14.089 5.760 17.104 1.00 79.81 99 ILE A N 1
ATOM 798 C CA . ILE A 1 99 ? -13.121 6.063 16.039 1.00 79.81 99 ILE A CA 1
ATOM 799 C C . ILE A 1 99 ? -13.294 5.094 14.861 1.00 79.81 99 ILE A C 1
ATOM 801 O O . ILE A 1 99 ? -13.311 5.528 13.711 1.00 79.81 99 ILE A O 1
ATOM 805 N N . ILE A 1 100 ? -13.456 3.793 15.130 1.00 78.56 100 ILE A N 1
ATOM 806 C CA . ILE A 1 100 ? -13.691 2.785 14.083 1.00 78.56 100 ILE A CA 1
ATOM 807 C C . ILE A 1 100 ? -15.021 3.051 13.377 1.00 78.56 100 ILE A C 1
ATOM 809 O O . ILE A 1 100 ? -15.036 3.134 12.154 1.00 78.56 100 ILE A O 1
ATOM 813 N N . ALA A 1 101 ? -16.112 3.238 14.125 1.00 79.56 101 ALA A N 1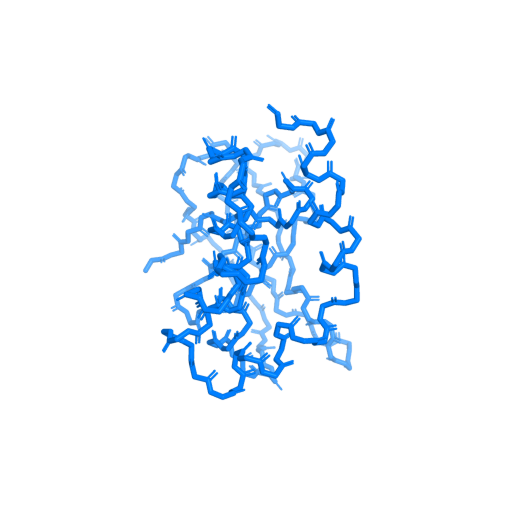
ATOM 814 C CA . ALA A 1 101 ? -17.437 3.463 13.553 1.00 79.56 101 ALA A CA 1
ATOM 815 C C . ALA A 1 101 ? -17.462 4.706 12.652 1.00 79.56 101 ALA A C 1
ATOM 817 O O . ALA A 1 101 ? -17.995 4.658 11.547 1.00 79.56 101 ALA A O 1
ATOM 818 N N . THR A 1 102 ? -16.819 5.795 13.080 1.00 82.62 102 THR A N 1
ATOM 819 C CA . THR A 1 102 ? -16.693 7.024 12.280 1.00 82.62 102 THR A CA 1
ATOM 820 C C . THR A 1 102 ? -15.886 6.784 11.003 1.00 82.62 102 THR A C 1
ATOM 822 O O . THR A 1 102 ? -16.239 7.263 9.927 1.00 82.62 102 THR A O 1
ATOM 825 N N . ALA A 1 103 ? -14.804 6.011 11.097 1.00 80.88 103 ALA A N 1
ATOM 826 C CA . ALA A 1 103 ? -13.952 5.700 9.957 1.00 80.88 103 ALA A CA 1
ATOM 827 C C . ALA A 1 103 ? -14.632 4.745 8.949 1.00 80.88 103 ALA A C 1
ATOM 829 O O . ALA A 1 103 ? -14.383 4.839 7.746 1.00 80.88 103 ALA A O 1
ATOM 830 N N . GLU A 1 104 ? -15.517 3.861 9.416 1.00 82.19 104 GLU A N 1
ATOM 831 C CA . GLU A 1 104 ? -16.268 2.910 8.587 1.00 82.19 104 GLU A CA 1
ATOM 832 C C . GLU A 1 104 ? -17.434 3.540 7.811 1.00 82.19 104 GLU A C 1
ATOM 834 O O . GLU A 1 104 ? -17.797 3.022 6.754 1.00 82.19 104 GLU A O 1
ATOM 839 N N . GLN A 1 105 ? -17.995 4.665 8.274 1.00 79.06 105 GLN A N 1
ATOM 840 C CA . GLN A 1 105 ? -19.133 5.339 7.622 1.00 79.06 105 GLN A CA 1
ATOM 841 C C . GLN A 1 105 ? -18.866 5.724 6.159 1.00 79.06 105 GLN A C 1
ATOM 843 O O . GLN A 1 105 ? -19.792 5.756 5.353 1.00 79.06 105 GLN A O 1
ATOM 848 N N . ASN A 1 106 ? -17.603 5.972 5.805 1.00 74.75 106 ASN A N 1
ATOM 849 C CA . ASN A 1 106 ? -17.199 6.422 4.471 1.00 74.75 106 ASN A CA 1
ATOM 850 C C . ASN A 1 106 ? -16.684 5.289 3.565 1.00 74.75 106 ASN A C 1
ATOM 852 O O . ASN A 1 106 ? -16.138 5.558 2.494 1.00 74.75 106 ASN A O 1
ATOM 856 N N . LEU A 1 107 ? -16.808 4.029 3.992 1.00 79.94 107 LEU A N 1
ATOM 857 C CA . LEU A 1 107 ? -16.351 2.872 3.226 1.00 79.94 107 LEU A CA 1
ATOM 858 C C . LEU A 1 107 ? -17.498 2.171 2.493 1.00 79.94 107 LEU A C 1
ATOM 860 O O . LEU A 1 107 ? -18.587 1.972 3.041 1.00 79.94 107 LEU A O 1
ATOM 864 N N . ASP A 1 108 ? -17.212 1.717 1.273 1.00 80.38 108 ASP A N 1
ATOM 865 C CA . ASP A 1 108 ? -18.050 0.745 0.573 1.00 80.38 108 ASP A CA 1
ATOM 866 C C . ASP A 1 108 ? -18.049 -0.622 1.293 1.00 80.38 108 ASP A C 1
ATOM 868 O O . ASP A 1 108 ? -17.236 -0.896 2.184 1.00 80.38 108 ASP A O 1
ATOM 872 N N . GLU A 1 109 ? -19.022 -1.468 0.958 1.00 77.62 109 GLU A N 1
ATOM 873 C CA . GLU A 1 109 ? -19.252 -2.750 1.635 1.00 77.62 109 GLU A CA 1
ATOM 874 C C . GLU A 1 109 ? -18.090 -3.739 1.435 1.00 77.62 109 GLU A C 1
ATOM 876 O O . GLU A 1 109 ? -17.706 -4.448 2.370 1.00 77.62 109 GLU A O 1
ATOM 881 N N . GLU A 1 110 ? -17.460 -3.726 0.255 1.00 76.06 110 GLU A N 1
ATOM 882 C CA . GLU A 1 110 ? -16.291 -4.557 -0.050 1.00 76.06 110 GLU A CA 1
ATOM 883 C C . GLU A 1 110 ? -15.097 -4.147 0.832 1.00 76.06 110 GLU A C 1
ATOM 885 O O . GLU A 1 110 ? -14.467 -4.993 1.467 1.00 76.06 110 GLU A O 1
ATOM 890 N N . ALA A 1 111 ? -14.818 -2.847 0.965 1.00 74.44 111 ALA A N 1
ATOM 891 C CA . ALA A 1 111 ? -13.751 -2.322 1.812 1.00 74.44 111 ALA A CA 1
ATOM 892 C C . ALA A 1 111 ? -14.016 -2.552 3.310 1.00 74.44 111 ALA A C 1
ATOM 894 O O . ALA A 1 111 ? -13.077 -2.860 4.052 1.00 74.44 111 ALA A O 1
ATOM 895 N N . ARG A 1 112 ? -15.276 -2.457 3.761 1.00 78.06 112 ARG A N 1
ATOM 896 C CA . ARG A 1 112 ? -15.667 -2.787 5.147 1.00 78.06 112 ARG A CA 1
ATOM 897 C C . ARG A 1 112 ? -15.445 -4.259 5.465 1.00 78.06 112 ARG A C 1
ATOM 899 O O . ARG A 1 112 ? -14.810 -4.576 6.471 1.00 78.06 112 ARG A O 1
ATOM 906 N N . SER A 1 113 ? -15.899 -5.153 4.588 1.00 73.50 113 SER A N 1
ATOM 907 C CA . SER A 1 113 ? -15.663 -6.594 4.726 1.00 73.50 113 SER A CA 1
ATOM 908 C C . SER A 1 113 ? -14.161 -6.895 4.817 1.00 73.50 113 SER A C 1
ATOM 910 O O . SER A 1 113 ? -13.699 -7.621 5.701 1.00 73.50 113 SER A O 1
ATOM 912 N N . LEU A 1 114 ? -13.350 -6.223 3.995 1.00 73.69 114 LEU A N 1
ATOM 913 C CA . LEU A 1 114 ? -11.899 -6.370 4.040 1.00 73.69 114 LEU A CA 1
ATOM 914 C C . LEU A 1 114 ? -11.266 -5.850 5.335 1.00 73.69 114 LEU A C 1
ATOM 916 O O . LEU A 1 114 ? -10.339 -6.497 5.824 1.00 73.69 114 LEU A O 1
ATOM 920 N N . MET A 1 115 ? -11.759 -4.757 5.928 1.00 72.50 115 MET A N 1
ATOM 921 C CA . MET A 1 115 ? -11.296 -4.287 7.242 1.00 72.50 115 MET A CA 1
ATOM 922 C C . MET A 1 115 ? -11.484 -5.343 8.334 1.00 72.50 115 MET A C 1
ATOM 924 O O . MET A 1 115 ? -10.558 -5.595 9.110 1.00 72.50 115 MET A O 1
ATOM 928 N N . GLN A 1 116 ? -12.647 -5.996 8.360 1.00 63.34 116 GLN A N 1
ATOM 929 C CA . GLN A 1 116 ? -12.962 -7.049 9.330 1.00 63.34 116 GLN A CA 1
ATOM 930 C C . GLN A 1 116 ? -12.063 -8.279 9.154 1.00 63.34 116 GLN A C 1
ATOM 932 O O . GLN A 1 116 ? -11.703 -8.939 10.129 1.00 63.34 116 GLN A O 1
ATOM 937 N N . THR A 1 117 ? -11.627 -8.551 7.920 1.00 58.41 117 THR A N 1
ATOM 938 C CA . THR A 1 117 ? -10.689 -9.643 7.634 1.00 58.41 117 THR A CA 1
ATOM 939 C C . THR A 1 117 ? -9.234 -9.326 7.957 1.00 58.41 117 THR A C 1
ATOM 941 O O . THR A 1 117 ? -8.429 -10.242 7.833 1.00 58.41 117 THR A O 1
ATOM 944 N N . ILE A 1 118 ? -8.861 -8.101 8.372 1.00 62.81 118 ILE A N 1
ATOM 945 C CA . ILE A 1 118 ? -7.482 -7.776 8.782 1.00 62.81 118 ILE A CA 1
ATOM 946 C C . ILE A 1 118 ? -7.206 -8.490 10.111 1.00 62.81 118 ILE A C 1
ATOM 948 O O . ILE A 1 118 ? -7.505 -7.962 11.192 1.00 62.81 118 ILE A O 1
ATOM 952 N N . PRO A 1 119 ? -6.588 -9.685 10.088 1.00 52.09 119 PRO A N 1
ATOM 953 C CA . PRO A 1 119 ? -6.381 -10.451 11.295 1.00 52.09 119 PRO A CA 1
ATOM 954 C C . PRO A 1 119 ? -5.270 -9.706 12.016 1.00 52.09 119 PRO A C 1
ATOM 956 O O . PRO A 1 119 ? -4.155 -9.647 11.491 1.00 52.09 119 PRO A O 1
ATOM 959 N N . LYS A 1 120 ? -5.591 -9.115 13.175 1.00 65.50 120 LYS A N 1
ATOM 960 C CA . LYS A 1 120 ? -4.757 -8.261 14.056 1.00 65.50 120 LYS A CA 1
ATOM 961 C C . LYS A 1 120 ? -5.254 -6.824 14.216 1.00 65.50 120 LYS A C 1
ATOM 963 O O . LYS A 1 120 ? -4.627 -6.130 15.006 1.00 65.50 120 LYS A O 1
ATOM 968 N N . LEU A 1 121 ? -6.344 -6.367 13.591 1.00 70.00 121 LEU A N 1
ATOM 969 C CA . LEU A 1 121 ? -6.796 -4.975 13.773 1.00 70.00 121 LEU A CA 1
ATOM 970 C C . LEU A 1 121 ? -7.024 -4.618 15.256 1.00 70.00 121 LEU A C 1
ATOM 972 O O . LEU A 1 121 ? -6.381 -3.708 15.772 1.00 70.00 121 LEU A O 1
ATOM 976 N N . SER A 1 122 ? -7.813 -5.408 15.992 1.00 72.44 122 SER A N 1
ATOM 977 C CA . SER A 1 122 ? -8.052 -5.187 17.431 1.00 72.44 122 SER A CA 1
ATOM 978 C C . SER A 1 122 ? -6.771 -5.271 18.274 1.00 72.44 122 SER A C 1
ATOM 980 O O . SER A 1 122 ? -6.600 -4.525 19.238 1.00 72.44 122 SER A O 1
ATOM 982 N N . ARG A 1 123 ? -5.836 -6.159 17.902 1.00 73.50 123 ARG A N 1
ATOM 983 C CA . ARG A 1 123 ? -4.526 -6.283 18.564 1.00 73.50 123 ARG A CA 1
ATOM 984 C C . ARG A 1 123 ? -3.640 -5.065 18.289 1.00 73.50 123 ARG A C 1
ATOM 986 O O . ARG A 1 123 ? -2.983 -4.579 19.201 1.00 73.50 123 ARG A O 1
ATOM 993 N N . ASN A 1 124 ? -3.633 -4.570 17.056 1.00 74.50 124 ASN A N 1
ATOM 994 C CA . ASN A 1 124 ? -2.880 -3.388 16.657 1.00 74.50 124 ASN A CA 1
ATOM 995 C C . ASN A 1 124 ? -3.420 -2.143 17.362 1.00 74.50 124 ASN A C 1
ATOM 997 O O . ASN A 1 124 ? -2.628 -1.403 17.925 1.00 74.50 124 ASN A O 1
ATOM 1001 N N . ILE A 1 125 ? -4.745 -1.973 17.421 1.00 76.69 125 ILE A N 1
ATOM 1002 C CA . ILE A 1 125 ? -5.405 -0.879 18.150 1.00 76.69 125 ILE A CA 1
ATOM 1003 C C . ILE A 1 125 ? -4.982 -0.863 19.620 1.00 76.69 125 ILE A C 1
ATOM 1005 O O . ILE A 1 125 ? -4.620 0.187 20.147 1.00 76.69 125 ILE A O 1
ATOM 1009 N N . ARG A 1 126 ? -4.985 -2.032 20.275 1.00 76.88 126 ARG A N 1
ATOM 1010 C CA . ARG A 1 126 ? -4.520 -2.159 21.662 1.00 76.88 126 ARG A CA 1
ATOM 1011 C C . ARG A 1 126 ? -3.062 -1.724 21.808 1.00 76.88 126 ARG A C 1
ATOM 1013 O O . ARG A 1 126 ? -2.760 -0.937 22.695 1.00 76.88 126 ARG A O 1
ATOM 1020 N N . ASN A 1 127 ? -2.185 -2.208 20.930 1.00 78.19 127 ASN A N 1
ATOM 1021 C CA . ASN A 1 127 ? -0.768 -1.851 20.959 1.00 78.19 127 ASN A CA 1
ATOM 1022 C C . ASN A 1 127 ? -0.547 -0.355 20.691 1.00 78.19 127 ASN A C 1
ATOM 1024 O O . ASN A 1 127 ? 0.294 0.252 21.336 1.00 78.19 127 ASN A O 1
ATOM 1028 N N . TRP A 1 128 ? -1.289 0.252 19.761 1.00 80.38 128 TRP A N 1
ATOM 1029 C CA . TRP A 1 128 ? -1.168 1.681 19.466 1.00 80.38 128 TRP A CA 1
ATOM 1030 C C . TRP A 1 128 ? -1.528 2.533 20.678 1.00 80.38 128 TRP A C 1
ATOM 1032 O O . TRP A 1 128 ? -0.761 3.416 21.023 1.00 80.38 128 TRP A O 1
ATOM 1042 N N . ARG A 1 129 ? -2.606 2.202 21.398 1.00 72.75 129 ARG A N 1
ATOM 1043 C CA . ARG A 1 129 ? -2.970 2.908 22.638 1.00 72.75 129 ARG A CA 1
ATOM 1044 C C . ARG A 1 129 ? -1.926 2.813 23.748 1.00 72.75 129 ARG A C 1
ATOM 1046 O O . ARG A 1 129 ? -1.806 3.738 24.530 1.00 72.75 129 ARG A O 1
ATOM 1053 N N . GLN A 1 130 ? -1.203 1.701 23.852 1.00 74.50 130 GLN A N 1
ATOM 1054 C CA . GLN A 1 130 ? -0.154 1.548 24.870 1.00 74.50 130 GLN A CA 1
ATOM 1055 C C . GLN A 1 130 ? 1.097 2.389 24.576 1.00 74.50 130 GLN A C 1
ATOM 1057 O O . GLN A 1 130 ? 1.947 2.539 25.448 1.00 74.50 130 GLN A O 1
ATOM 1062 N N . HIS A 1 131 ? 1.227 2.887 23.347 1.00 68.94 131 HIS A N 1
ATOM 1063 C CA . HIS A 1 131 ? 2.376 3.653 22.873 1.00 68.94 131 HIS A CA 1
ATOM 1064 C C . HIS A 1 131 ? 1.995 5.064 22.388 1.00 68.94 131 HIS A C 1
ATOM 1066 O O . HIS A 1 131 ? 2.836 5.719 21.771 1.00 68.94 131 HIS A O 1
ATOM 1072 N N . ALA A 1 132 ? 0.744 5.483 22.608 1.00 62.19 132 ALA A N 1
ATOM 1073 C CA . ALA A 1 132 ? 0.240 6.837 22.376 1.00 62.19 132 ALA A CA 1
ATOM 1074 C C . ALA A 1 132 ? 0.483 7.686 23.626 1.00 62.19 132 ALA A C 1
ATOM 1076 O O . ALA A 1 132 ? 0.926 8.840 23.457 1.00 62.19 132 ALA A O 1
#

Organism: Octopus vulgaris (NCBI:txid6645)

Radius of gyration: 16.28 Å; chains: 1; bounding box: 43×30×42 Å

pLDDT: mean 81.54, std 10.05, range [52.09, 96.5]

Secondary structure (DSSP, 8-state):
--EEEE-TTS-EEEE-TT--EEEEEEE-TTSSEEEEEESS-BTTB--EEEEETT-SS--EEEEES---S-SHHHHHHHHHHHHHHHHHHHHSSS-HHHHHHHHHTTS-HHHHHHHHT-TTHHHHHHHHHHT-

Foldseek 3Di:
DKAWDAFLVRAIWIADPQQFIWHWPDADPVQQKTKTWGPDDDPNWIWIFIFGGPDNGTDTPDIDTDDDDHRPLQNLLRVLLVQLLVVCLVPLPDDSVVSNVVSCVPHDPSNVVVNVVPVCSVVSSVVSSVVD

Sequence (132 aa):
MATFITSEKNKRKLCDEEKHIYENNGVNSSKTKLYWHCERFYKGRRARIRTIFNSSIPEVIFSTGYHNHSASAHVNARKTVNSIKSELMRTGTVSSLEIIATAEQNLDEEARSLMQTIPKLSRNIRNWRQHA